Protein AF-A0A533WKZ3-F1 (afdb_monomer_lite)

pLDDT: mean 87.47, std 14.26, range [36.34, 97.88]

Secondary structure (DSSP, 8-state):
------TTPPPTHHHHTTPPTTHHHHHHHHHHHHHHT-TTEEEEEETTEEEEEETTTTEEEEEEEEETTEEEEEE--SSSSPPEE-

Radius of gyration: 13.36 Å; chains: 1; bounding box: 31×30×33 Å

Structure (mmCIF, N/CA/C/O backbone):
data_AF-A0A533WKZ3-F1
#
_entry.id   AF-A0A533WKZ3-F1
#
loop_
_atom_site.group_PDB
_atom_site.id
_atom_site.type_symbol
_atom_site.label_atom_id
_atom_site.label_alt_id
_atom_site.label_comp_id
_atom_site.label_asym_id
_atom_site.label_entity_id
_atom_site.label_seq_id
_atom_site.pdbx_PDB_ins_code
_atom_site.Cartn_x
_atom_site.Cartn_y
_atom_site.Cartn_z
_atom_site.occupancy
_atom_site.B_iso_or_equiv
_atom_site.auth_seq_id
_atom_site.auth_comp_id
_atom_site.auth_asym_id
_atom_site.auth_atom_id
_atom_site.pdbx_PDB_model_num
ATOM 1 N N . MET A 1 1 ? 12.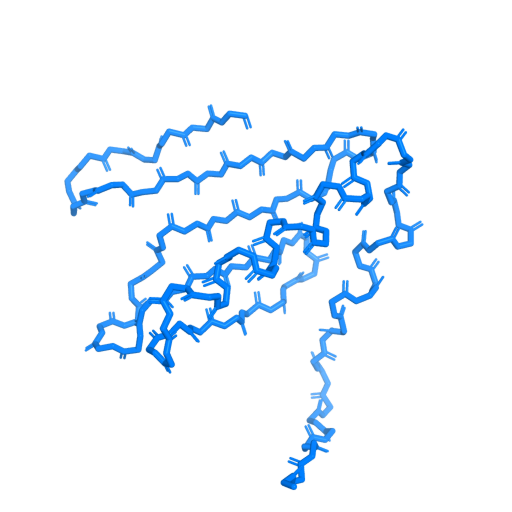696 -19.300 8.351 1.00 36.34 1 MET A N 1
ATOM 2 C CA . MET A 1 1 ? 13.501 -18.096 8.045 1.00 36.34 1 MET A CA 1
ATOM 3 C C . MET A 1 1 ? 13.163 -17.046 9.088 1.00 36.34 1 MET A C 1
ATOM 5 O O . MET A 1 1 ? 11.988 -16.840 9.355 1.00 36.34 1 MET A O 1
ATOM 9 N N . MET A 1 2 ? 14.176 -16.517 9.770 1.00 40.91 2 MET A N 1
ATOM 10 C CA . MET A 1 2 ? 14.037 -15.739 11.002 1.00 40.91 2 MET A CA 1
ATOM 11 C C . MET A 1 2 ? 13.378 -14.378 10.737 1.00 40.91 2 MET A C 1
ATOM 13 O O . MET A 1 2 ? 13.922 -13.559 10.001 1.00 40.91 2 MET A O 1
ATOM 17 N N . SER A 1 3 ? 12.215 -14.142 11.349 1.00 47.69 3 SER A N 1
ATOM 18 C CA . SER A 1 3 ? 11.619 -12.809 11.448 1.00 47.69 3 SER A CA 1
ATOM 19 C C . SER A 1 3 ? 12.456 -12.010 12.446 1.00 47.69 3 SER A C 1
ATOM 21 O O . SER A 1 3 ? 12.338 -12.186 13.657 1.00 47.69 3 SER A O 1
ATOM 23 N N . GLY A 1 4 ? 13.397 -11.215 11.938 1.00 43.94 4 GLY A N 1
ATOM 24 C CA . GLY A 1 4 ? 14.196 -10.315 12.757 1.00 43.94 4 GLY A CA 1
ATOM 25 C C . GLY A 1 4 ? 13.303 -9.220 13.328 1.00 43.94 4 GLY A C 1
ATOM 26 O O . GLY A 1 4 ? 12.900 -8.312 12.602 1.00 43.94 4 GLY A O 1
ATOM 27 N N . ASN A 1 5 ? 12.998 -9.308 14.622 1.00 46.06 5 ASN A N 1
ATOM 28 C CA . ASN A 1 5 ? 12.39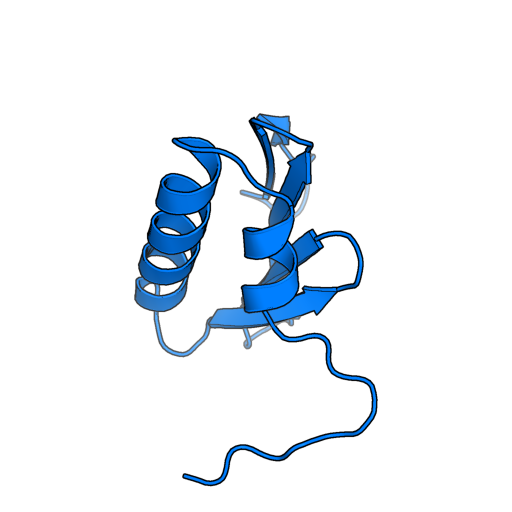3 -8.224 15.383 1.00 46.06 5 ASN A CA 1
ATOM 29 C C . ASN A 1 5 ? 13.428 -7.093 15.517 1.00 46.06 5 ASN A C 1
ATOM 31 O O . ASN A 1 5 ? 14.238 -7.083 16.441 1.00 46.06 5 ASN A O 1
ATOM 35 N N . GLN A 1 6 ? 13.462 -6.189 14.536 1.00 53.53 6 GLN A N 1
ATOM 36 C CA . GLN A 1 6 ? 14.253 -4.963 14.607 1.00 53.53 6 GLN A CA 1
ATOM 37 C C . GLN A 1 6 ? 13.475 -3.922 15.430 1.00 53.53 6 GLN A C 1
ATOM 39 O O . GLN A 1 6 ? 12.341 -3.597 15.059 1.00 53.53 6 GLN A O 1
ATOM 44 N N . PRO A 1 7 ? 14.042 -3.387 16.526 1.00 44.75 7 PRO A N 1
ATOM 45 C CA . PRO A 1 7 ? 13.386 -2.349 17.315 1.00 44.75 7 PRO A CA 1
ATOM 46 C C . PRO A 1 7 ? 13.125 -1.116 16.436 1.00 44.75 7 PRO A C 1
ATOM 48 O O . PRO A 1 7 ? 14.038 -0.600 15.796 1.00 44.75 7 PRO A O 1
ATOM 51 N N . GLY A 1 8 ? 11.863 -0.677 16.372 1.00 61.88 8 GLY A N 1
ATOM 52 C CA . GLY A 1 8 ? 11.418 0.472 15.570 1.00 61.88 8 GLY A CA 1
ATOM 53 C C . GLY A 1 8 ? 10.649 0.135 14.285 1.00 61.88 8 GLY A C 1
ATOM 54 O O . GLY A 1 8 ? 10.186 1.050 13.606 1.00 61.88 8 GLY A O 1
ATOM 55 N N . ARG A 1 9 ? 10.467 -1.149 13.942 1.00 73.56 9 ARG A N 1
ATOM 56 C CA . ARG A 1 9 ? 9.670 -1.548 12.772 1.00 73.56 9 ARG A CA 1
ATOM 57 C C . ARG A 1 9 ? 8.187 -1.658 13.135 1.00 73.56 9 ARG A C 1
ATOM 59 O O . ARG A 1 9 ? 7.809 -2.468 13.975 1.00 73.56 9 ARG A O 1
ATOM 66 N N . ILE A 1 10 ? 7.352 -0.847 12.490 1.00 85.69 10 ILE A N 1
ATOM 67 C CA . ILE A 1 10 ? 5.897 -0.867 12.677 1.00 85.69 10 ILE A CA 1
ATOM 68 C C . ILE A 1 10 ? 5.319 -2.082 11.928 1.00 85.69 10 ILE A C 1
ATOM 70 O O . ILE A 1 10 ? 5.638 -2.260 10.748 1.00 85.69 10 ILE A O 1
ATOM 74 N N . PRO A 1 11 ? 4.506 -2.936 12.577 1.00 92.31 11 PRO A N 1
ATOM 75 C CA . PRO A 1 11 ? 3.800 -4.021 11.902 1.00 92.31 11 PRO A CA 1
ATOM 76 C C . PRO A 1 11 ? 2.773 -3.489 10.899 1.00 92.31 11 PRO A C 1
ATOM 78 O O . PRO A 1 11 ? 2.143 -2.457 11.121 1.00 92.31 11 PRO A O 1
ATOM 81 N N . PHE A 1 12 ? 2.548 -4.221 9.808 1.00 93.38 12 PHE A N 1
ATOM 82 C CA . PHE A 1 12 ? 1.504 -3.869 8.837 1.00 93.38 12 PHE A CA 1
ATOM 83 C C . PHE A 1 12 ? 0.118 -3.835 9.496 1.00 93.38 12 PHE A C 1
ATOM 85 O O . PHE A 1 12 ? -0.719 -2.995 9.180 1.00 93.38 12 PHE A O 1
ATOM 92 N N . GLU A 1 13 ? -0.097 -4.740 10.444 1.00 93.56 13 GLU A N 1
ATOM 93 C CA . GLU A 1 13 ? -1.353 -4.963 11.145 1.00 93.56 13 GLU A CA 1
ATOM 94 C C . GLU A 1 13 ? -1.811 -3.710 11.913 1.00 93.56 13 GLU A C 1
ATOM 96 O O . GLU A 1 13 ? -3.009 -3.449 11.978 1.00 93.56 13 GLU A O 1
ATOM 101 N N . THR A 1 14 ? -0.879 -2.857 12.359 1.00 92.00 14 THR A N 1
ATOM 102 C CA . THR A 1 14 ? -1.181 -1.561 12.994 1.00 92.00 14 THR A CA 1
ATOM 103 C C . THR A 1 14 ? -1.979 -0.622 12.080 1.00 92.00 14 THR A C 1
ATOM 105 O O . THR A 1 14 ? -2.753 0.208 12.556 1.00 92.00 14 THR A O 1
ATOM 108 N N . HIS A 1 15 ? -1.836 -0.742 10.758 1.00 91.50 15 HIS A N 1
ATOM 109 C CA . HIS A 1 15 ? -2.646 0.030 9.812 1.00 91.50 15 HIS A CA 1
ATOM 110 C C . HIS A 1 15 ? -4.066 -0.519 9.663 1.00 91.50 15 HIS A C 1
ATOM 112 O O . HIS A 1 15 ? -4.977 0.251 9.370 1.00 91.50 15 HIS A O 1
ATOM 118 N N . LEU A 1 16 ? -4.275 -1.819 9.892 1.00 92.75 16 LEU A N 1
ATOM 119 C CA . LEU A 1 16 ? -5.595 -2.445 9.795 1.00 92.75 16 LEU A CA 1
ATOM 120 C C . LEU A 1 16 ? -6.498 -2.074 10.973 1.00 92.75 16 LEU A C 1
ATOM 122 O O . LEU A 1 16 ? -7.706 -1.982 10.796 1.00 92.75 16 LEU A O 1
ATOM 126 N N . GLU A 1 17 ? -5.924 -1.843 12.156 1.00 90.06 17 GLU A N 1
ATOM 127 C CA . GLU A 1 17 ? -6.666 -1.461 13.369 1.00 90.06 17 GLU A CA 1
ATOM 128 C C . GLU A 1 17 ? -7.441 -0.148 13.205 1.00 90.06 17 GLU A C 1
ATOM 130 O O . GLU A 1 17 ? -8.472 0.057 13.842 1.00 90.06 17 GLU A O 1
ATOM 135 N N . LYS A 1 18 ? -6.951 0.746 12.340 1.00 82.62 18 LYS A N 1
ATOM 136 C CA . LYS A 1 18 ? -7.548 2.065 12.093 1.00 82.62 18 LYS A CA 1
ATOM 137 C C . LYS A 1 18 ? -8.567 2.065 10.954 1.00 82.62 18 LYS A C 1
ATOM 139 O O . LYS A 1 18 ? -9.219 3.084 10.745 1.00 82.62 18 LYS A O 1
ATOM 144 N N . LEU A 1 19 ? -8.684 0.959 10.219 1.00 91.88 19 LEU A N 1
ATOM 145 C CA . LEU A 1 19 ? -9.530 0.850 9.037 1.00 91.88 19 LEU A CA 1
ATOM 146 C C . LEU A 1 19 ? -10.859 0.174 9.365 1.00 91.88 19 LEU A C 1
ATOM 148 O O . LEU A 1 19 ? -10.911 -0.851 10.045 1.00 91.88 19 LEU A O 1
ATOM 152 N N . LYS A 1 20 ? -11.938 0.724 8.810 1.00 92.44 20 LYS A N 1
ATOM 153 C CA . LYS A 1 20 ? -13.252 0.071 8.777 1.00 92.44 20 LYS A CA 1
ATOM 154 C C . LYS A 1 20 ? -13.401 -0.763 7.505 1.00 92.44 20 LYS A C 1
ATOM 156 O O . LYS A 1 20 ? -12.673 -0.578 6.530 1.00 92.44 20 LYS A O 1
ATOM 161 N N . GLU A 1 21 ? -14.350 -1.690 7.504 1.00 93.00 21 GLU A N 1
ATOM 162 C CA . GLU A 1 21 ? -14.735 -2.380 6.270 1.00 93.00 21 GLU A CA 1
ATOM 163 C C . GLU A 1 21 ? -15.480 -1.412 5.324 1.00 93.00 21 GLU A C 1
ATOM 165 O O . GLU A 1 21 ? -16.213 -0.548 5.814 1.00 93.00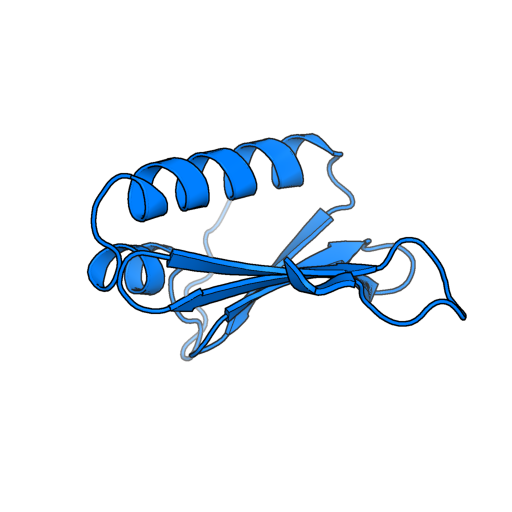 21 GLU A O 1
ATOM 170 N N . PRO A 1 22 ? -15.307 -1.525 3.989 1.00 93.38 22 PRO A N 1
ATOM 171 C CA . PRO A 1 22 ? -14.541 -2.556 3.272 1.00 93.38 22 PRO A CA 1
ATOM 172 C C . PRO A 1 22 ? -13.042 -2.240 3.104 1.00 93.38 22 PRO A C 1
ATOM 174 O O . PRO A 1 22 ? -12.292 -3.078 2.604 1.00 93.38 22 PRO A O 1
ATOM 177 N N . ALA A 1 23 ? -12.586 -1.046 3.502 1.00 94.88 23 ALA A N 1
ATOM 178 C CA . ALA A 1 23 ? -11.209 -0.594 3.280 1.00 94.88 23 ALA A CA 1
ATOM 179 C C . ALA A 1 23 ? -10.166 -1.516 3.923 1.00 94.88 23 ALA A C 1
ATOM 181 O O . ALA A 1 23 ? -9.106 -1.751 3.344 1.00 94.88 23 ALA A O 1
ATOM 182 N N . ARG A 1 24 ? -10.476 -2.093 5.087 1.00 95.00 24 ARG A N 1
ATOM 183 C CA . ARG A 1 24 ? -9.616 -3.079 5.749 1.00 95.00 24 ARG A CA 1
ATOM 184 C C . ARG A 1 24 ? -9.394 -4.330 4.889 1.00 95.00 24 ARG A C 1
ATOM 186 O O . ARG A 1 24 ? -8.242 -4.724 4.708 1.00 95.00 24 ARG A O 1
ATOM 193 N N . THR A 1 25 ? -10.454 -4.924 4.338 1.00 95.94 25 THR A N 1
ATOM 194 C CA . THR A 1 25 ? -10.337 -6.073 3.420 1.00 95.94 25 THR A CA 1
ATOM 195 C C . THR A 1 25 ? -9.549 -5.698 2.163 1.00 95.94 25 THR A C 1
ATOM 197 O O . THR A 1 25 ? -8.585 -6.378 1.812 1.00 95.94 25 THR A O 1
ATOM 200 N N . ILE A 1 26 ? -9.861 -4.548 1.559 1.00 96.31 26 ILE A N 1
ATOM 201 C CA . ILE A 1 26 ? -9.165 -4.053 0.361 1.00 96.31 26 ILE A CA 1
ATOM 202 C C . ILE A 1 26 ? -7.664 -3.856 0.629 1.00 96.31 26 ILE A C 1
ATOM 204 O O . ILE A 1 26 ? -6.837 -4.199 -0.213 1.00 96.31 26 ILE A O 1
ATOM 208 N N . MET A 1 27 ? -7.282 -3.354 1.807 1.00 96.25 27 MET A N 1
ATOM 209 C CA . MET A 1 27 ? -5.877 -3.166 2.186 1.00 96.25 27 MET A CA 1
ATOM 210 C C . MET A 1 27 ? -5.104 -4.494 2.212 1.00 96.25 27 MET A C 1
ATOM 212 O O . MET A 1 27 ? -3.952 -4.562 1.772 1.00 96.25 27 MET A O 1
ATOM 216 N N . VAL A 1 28 ? -5.732 -5.560 2.716 1.00 97.25 28 VAL A N 1
ATOM 217 C CA . VAL A 1 28 ? -5.144 -6.908 2.743 1.00 97.25 28 VAL A CA 1
ATOM 218 C C . VAL A 1 28 ? -5.018 -7.470 1.326 1.00 97.25 28 VAL A C 1
ATOM 220 O O . VAL A 1 28 ? -3.956 -7.984 0.964 1.00 97.25 28 VAL A O 1
ATOM 223 N N . ASP A 1 29 ? -6.053 -7.314 0.504 1.00 97.88 29 ASP A N 1
ATOM 224 C CA . ASP A 1 29 ? -6.053 -7.797 -0.878 1.00 97.88 29 ASP A CA 1
ATOM 225 C C . ASP A 1 29 ? -5.005 -7.079 -1.734 1.00 97.88 29 ASP A C 1
ATOM 227 O O . ASP A 1 29 ? -4.248 -7.729 -2.460 1.00 97.88 29 ASP A O 1
ATOM 231 N N . LEU A 1 30 ? -4.871 -5.757 -1.583 1.00 97.12 30 LEU A N 1
ATOM 232 C CA . LEU A 1 30 ? -3.824 -4.969 -2.236 1.00 97.12 30 LEU A CA 1
ATOM 233 C C . LEU A 1 30 ? -2.428 -5.450 -1.837 1.00 97.12 30 LEU A C 1
ATOM 235 O O . LEU A 1 30 ? -1.585 -5.654 -2.710 1.00 97.12 30 LEU A O 1
ATOM 239 N N . ARG A 1 31 ? -2.174 -5.692 -0.544 1.00 97.06 31 ARG A N 1
ATOM 240 C CA . ARG A 1 31 ? -0.886 -6.236 -0.075 1.00 97.06 31 ARG A CA 1
ATOM 241 C C . ARG A 1 31 ? -0.565 -7.572 -0.743 1.00 97.06 31 ARG A C 1
ATOM 243 O O . ARG A 1 31 ? 0.560 -7.771 -1.209 1.00 97.06 31 ARG A O 1
ATOM 250 N N . ASN A 1 32 ? -1.537 -8.481 -0.789 1.00 97.56 32 ASN A N 1
ATOM 251 C CA . ASN A 1 32 ? -1.369 -9.808 -1.380 1.00 97.56 32 ASN A CA 1
ATOM 252 C C . ASN A 1 32 ? -1.119 -9.721 -2.888 1.00 97.56 32 ASN A C 1
ATOM 254 O O . ASN A 1 32 ? -0.170 -10.327 -3.392 1.00 97.56 32 ASN A O 1
ATOM 258 N N . PHE A 1 33 ? -1.909 -8.909 -3.592 1.00 97.19 33 PHE A N 1
ATOM 259 C CA . PHE A 1 33 ? -1.720 -8.646 -5.014 1.00 97.19 33 PHE A CA 1
ATOM 260 C C . PHE A 1 33 ? -0.322 -8.085 -5.292 1.00 97.19 33 PHE A C 1
ATOM 262 O O . PHE A 1 33 ? 0.414 -8.633 -6.110 1.00 97.19 33 PHE A O 1
ATOM 269 N N . VAL A 1 34 ? 0.097 -7.047 -4.568 1.00 96.19 34 VAL A N 1
ATOM 270 C CA . VAL A 1 34 ? 1.395 -6.399 -4.785 1.00 96.19 34 VAL A CA 1
ATOM 271 C C . VAL A 1 34 ? 2.560 -7.357 -4.522 1.00 96.19 34 VAL A C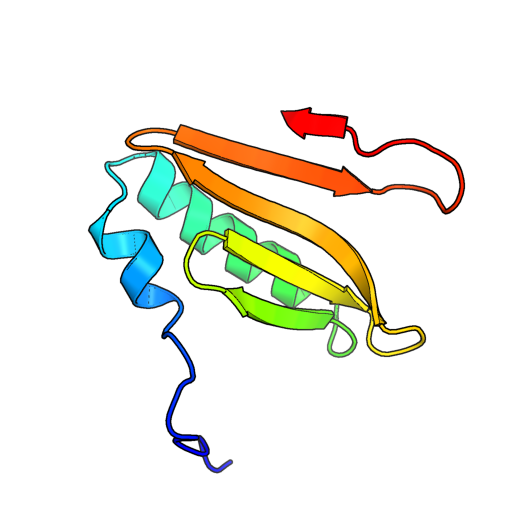 1
ATOM 273 O O . VAL A 1 34 ? 3.512 -7.387 -5.303 1.00 96.19 34 VAL A O 1
ATOM 276 N N . LYS A 1 35 ? 2.477 -8.200 -3.484 1.00 94.19 35 LYS A N 1
ATOM 277 C CA . LYS A 1 35 ? 3.477 -9.250 -3.213 1.00 94.19 35 LYS A CA 1
ATOM 278 C C . LYS A 1 35 ? 3.513 -10.336 -4.292 1.00 94.19 35 LYS A C 1
ATOM 280 O O . LYS A 1 35 ? 4.577 -10.899 -4.542 1.00 94.19 35 LYS A O 1
ATOM 285 N N . SER A 1 36 ? 2.394 -10.595 -4.972 1.00 96.38 36 SER A N 1
ATOM 286 C CA . SER A 1 36 ? 2.336 -11.543 -6.094 1.00 96.38 36 SER A CA 1
ATOM 287 C C . SER A 1 36 ? 3.055 -11.050 -7.361 1.00 96.38 36 SER A C 1
ATOM 289 O O . SER A 1 36 ? 3.407 -11.864 -8.210 1.00 96.38 36 SER A O 1
ATOM 291 N N . LEU A 1 37 ? 3.380 -9.750 -7.468 1.00 93.00 37 LEU A N 1
ATOM 292 C CA . LEU A 1 37 ? 4.115 -9.171 -8.610 1.00 93.00 37 LEU A CA 1
ATOM 293 C C . LEU A 1 37 ? 5.590 -9.622 -8.710 1.00 93.00 37 LEU A C 1
ATOM 295 O O . LEU A 1 37 ? 6.320 -9.149 -9.589 1.00 93.00 37 LEU A O 1
ATOM 299 N N . GLY A 1 38 ? 6.048 -10.485 -7.799 1.00 91.00 38 GLY A N 1
ATOM 300 C CA . GLY A 1 38 ? 7.336 -11.175 -7.841 1.00 91.00 38 GLY A CA 1
ATOM 301 C C . GLY A 1 38 ? 8.223 -10.913 -6.622 1.00 91.00 38 GLY A C 1
ATOM 302 O O . GLY A 1 38 ? 8.063 -9.930 -5.902 1.00 91.00 38 GLY A O 1
ATOM 303 N N . GLY A 1 39 ? 9.234 -11.767 -6.428 1.00 90.75 39 GLY A N 1
ATOM 304 C CA . GLY A 1 39 ? 10.181 -11.678 -5.302 1.00 90.75 39 GLY A CA 1
ATOM 305 C C . GLY A 1 39 ? 11.082 -10.434 -5.299 1.00 90.75 39 GLY A C 1
ATOM 306 O O . GLY A 1 39 ? 11.864 -10.238 -4.377 1.00 90.75 39 GLY A O 1
ATOM 307 N N . ASN A 1 40 ? 10.977 -9.579 -6.319 1.00 92.50 40 ASN A N 1
ATOM 308 C CA . ASN A 1 40 ? 11.667 -8.296 -6.405 1.00 92.50 40 ASN A CA 1
ATOM 309 C C . ASN A 1 40 ? 10.841 -7.125 -5.846 1.00 92.50 40 ASN A C 1
ATOM 311 O O . ASN A 1 40 ? 11.170 -5.973 -6.128 1.00 92.50 40 ASN A O 1
ATOM 315 N N . VAL A 1 41 ? 9.763 -7.390 -5.106 1.00 95.25 41 VAL A N 1
ATOM 316 C CA . VAL A 1 41 ? 8.948 -6.373 -4.432 1.00 95.25 41 VAL A CA 1
ATOM 317 C C . VAL A 1 41 ? 9.396 -6.217 -2.981 1.00 95.25 41 VAL A C 1
ATOM 319 O O . VAL A 1 41 ? 9.451 -7.181 -2.223 1.00 95.25 41 VAL A O 1
ATOM 322 N N . LEU A 1 42 ? 9.690 -4.980 -2.597 1.00 94.38 42 LEU A N 1
ATOM 323 C CA . LEU A 1 42 ? 9.960 -4.568 -1.226 1.00 94.38 42 LEU A CA 1
ATOM 324 C C . LEU A 1 42 ? 8.697 -3.966 -0.615 1.00 94.38 42 LEU A C 1
ATOM 326 O O . LEU A 1 42 ? 8.050 -3.137 -1.251 1.00 94.38 42 LEU A O 1
ATOM 330 N N . GLU A 1 43 ? 8.385 -4.367 0.616 1.00 94.94 43 GLU A N 1
ATOM 331 C CA . GLU A 1 43 ? 7.334 -3.787 1.458 1.00 94.94 43 GLU A CA 1
ATOM 332 C C . GLU A 1 43 ? 7.980 -3.004 2.603 1.00 94.94 43 GLU A C 1
ATOM 334 O O . GLU A 1 43 ? 8.714 -3.570 3.421 1.00 94.94 43 GLU A O 1
ATOM 339 N N . GLU A 1 44 ? 7.677 -1.713 2.676 1.00 94.06 44 GLU A N 1
ATOM 340 C CA . GLU A 1 44 ? 8.130 -0.820 3.735 1.00 94.06 44 GLU A CA 1
ATOM 341 C C . GLU A 1 44 ? 6.916 -0.231 4.463 1.00 94.06 44 GLU A C 1
ATOM 343 O O . GLU A 1 44 ? 6.141 0.541 3.901 1.00 94.06 44 GLU A O 1
ATOM 348 N N . VAL A 1 45 ? 6.743 -0.604 5.731 1.00 94.75 45 VAL A N 1
ATOM 349 C CA . VAL A 1 45 ? 5.666 -0.096 6.590 1.00 94.75 45 VAL A CA 1
ATOM 350 C C . VAL A 1 45 ? 6.172 1.141 7.330 1.00 94.75 45 VAL A C 1
ATOM 352 O O . VAL A 1 45 ? 7.136 1.058 8.093 1.00 94.75 45 VAL A O 1
ATOM 355 N N . ARG A 1 46 ? 5.538 2.291 7.090 1.00 92.62 46 ARG A N 1
ATOM 356 C CA . ARG A 1 46 ? 5.846 3.589 7.711 1.00 92.62 46 ARG A CA 1
ATOM 357 C C . ARG A 1 46 ? 4.691 4.010 8.623 1.00 92.62 46 ARG A C 1
ATOM 359 O O . ARG A 1 46 ? 3.572 3.583 8.387 1.00 92.62 46 ARG A O 1
ATOM 366 N N . PRO A 1 47 ? 4.886 4.927 9.590 1.00 91.44 47 PRO A N 1
ATOM 367 C CA . PRO A 1 47 ? 3.844 5.278 10.565 1.00 91.44 47 PRO A CA 1
ATOM 368 C C . PRO A 1 47 ? 2.467 5.665 9.995 1.00 91.44 47 PRO A C 1
ATOM 370 O O . PRO A 1 47 ? 1.452 5.438 10.649 1.00 91.44 47 PRO A O 1
ATOM 373 N N . HIS A 1 48 ? 2.423 6.237 8.789 1.00 91.25 48 HIS A N 1
ATOM 374 C CA . HIS A 1 48 ? 1.203 6.731 8.142 1.00 91.25 48 HIS A CA 1
ATOM 375 C C . HIS A 1 48 ? 0.858 6.010 6.831 1.00 91.25 48 HIS A C 1
ATOM 377 O O . HIS A 1 48 ? -0.216 6.235 6.296 1.00 91.25 48 HIS A O 1
ATOM 383 N N . ARG A 1 49 ? 1.737 5.159 6.287 1.00 94.62 49 ARG A N 1
ATOM 384 C CA . ARG A 1 49 ? 1.521 4.544 4.969 1.00 94.62 49 ARG A CA 1
ATOM 385 C C . ARG A 1 49 ? 2.338 3.280 4.770 1.00 94.62 49 ARG A C 1
ATOM 387 O O . ARG A 1 49 ? 3.376 3.095 5.402 1.00 94.62 49 ARG A O 1
ATOM 394 N N . VAL A 1 50 ? 1.927 2.467 3.809 1.00 96.06 50 VAL A N 1
ATOM 395 C CA . VAL A 1 50 ? 2.704 1.327 3.319 1.00 96.06 50 VAL A CA 1
ATOM 396 C C . VAL A 1 50 ? 3.248 1.661 1.938 1.00 96.06 50 VAL A C 1
ATOM 398 O O . VAL A 1 50 ? 2.509 2.097 1.059 1.00 96.06 50 VAL A O 1
ATOM 401 N N . VAL A 1 51 ? 4.551 1.478 1.756 1.00 96.12 51 VAL A N 1
ATOM 402 C CA . VAL A 1 51 ? 5.275 1.816 0.530 1.00 96.12 51 VAL A CA 1
ATOM 403 C C . VAL A 1 51 ? 5.780 0.540 -0.124 1.00 96.12 51 VAL A C 1
ATOM 405 O O . VAL A 1 51 ? 6.394 -0.303 0.533 1.00 96.12 51 VAL A O 1
ATOM 408 N N . TYR A 1 52 ? 5.568 0.421 -1.431 1.00 96.38 52 TYR A N 1
ATOM 409 C CA . TYR A 1 52 ? 6.075 -0.683 -2.233 1.00 96.38 52 T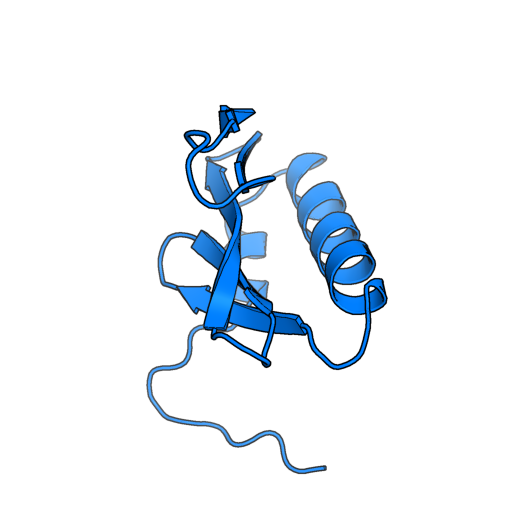YR A CA 1
ATOM 410 C C . TYR A 1 52 ? 7.058 -0.204 -3.291 1.00 96.38 52 TYR A C 1
ATOM 412 O O . TYR A 1 52 ? 6.793 0.739 -4.045 1.00 96.38 52 TYR A O 1
ATOM 420 N N . ALA A 1 53 ? 8.193 -0.896 -3.367 1.00 95.12 53 ALA A N 1
ATOM 421 C CA . ALA A 1 53 ? 9.275 -0.590 -4.293 1.00 95.12 53 ALA A CA 1
ATOM 422 C C . ALA A 1 53 ? 9.808 -1.845 -4.994 1.00 95.12 53 ALA A C 1
ATOM 424 O O . ALA A 1 53 ? 9.601 -2.964 -4.530 1.00 95.12 53 ALA A O 1
ATOM 425 N N . LYS A 1 54 ? 10.513 -1.676 -6.117 1.00 91.81 54 LYS A N 1
ATOM 426 C CA . LYS A 1 54 ? 11.266 -2.768 -6.758 1.00 91.81 54 LYS A CA 1
ATOM 427 C C . LYS A 1 54 ? 12.703 -2.829 -6.228 1.00 91.81 54 LYS A C 1
ATOM 429 O O . LYS A 1 54 ? 13.358 -1.797 -6.141 1.00 91.81 54 LYS A O 1
ATOM 434 N N . THR A 1 55 ? 13.219 -4.026 -5.940 1.00 85.38 55 THR A N 1
ATOM 435 C CA . THR A 1 55 ? 14.576 -4.243 -5.390 1.00 85.38 55 THR A CA 1
ATOM 436 C C . THR A 1 55 ? 15.699 -3.755 -6.304 1.00 85.38 55 THR A C 1
ATOM 438 O O . THR A 1 55 ? 16.710 -3.275 -5.810 1.00 85.38 55 THR A O 1
ATOM 441 N N . MET A 1 56 ? 15.534 -3.844 -7.630 1.00 76.56 56 MET A N 1
ATOM 442 C CA . MET A 1 56 ? 16.611 -3.547 -8.591 1.00 76.56 56 MET A CA 1
ATOM 443 C C . MET A 1 56 ? 17.099 -2.094 -8.549 1.00 76.56 56 MET A C 1
ATOM 445 O O . MET A 1 56 ? 18.244 -1.817 -8.882 1.00 76.56 56 MET A O 1
ATOM 449 N N . ASN A 1 57 ? 16.226 -1.156 -8.190 1.00 79.50 57 ASN A N 1
ATOM 450 C CA . ASN A 1 57 ? 16.530 0.276 -8.180 1.00 79.50 57 ASN A CA 1
ATOM 451 C C . ASN A 1 57 ? 15.854 1.018 -7.022 1.00 79.50 57 ASN A C 1
ATOM 453 O O . ASN A 1 57 ? 15.719 2.238 -7.088 1.00 79.50 57 ASN A O 1
ATOM 457 N N . PHE A 1 58 ? 15.373 0.281 -6.015 1.00 79.25 58 PHE A N 1
ATOM 458 C CA . PHE A 1 58 ? 14.601 0.795 -4.877 1.00 79.25 58 PHE A CA 1
ATOM 459 C C . PHE A 1 58 ? 13.481 1.757 -5.286 1.00 79.25 58 PHE A C 1
ATOM 461 O O . PHE A 1 58 ? 13.129 2.690 -4.568 1.00 79.25 58 PHE A O 1
ATOM 468 N N . ARG A 1 59 ? 12.911 1.549 -6.478 1.00 86.00 59 ARG A N 1
ATOM 469 C CA . ARG A 1 59 ? 11.955 2.489 -7.048 1.00 86.00 59 ARG A CA 1
ATO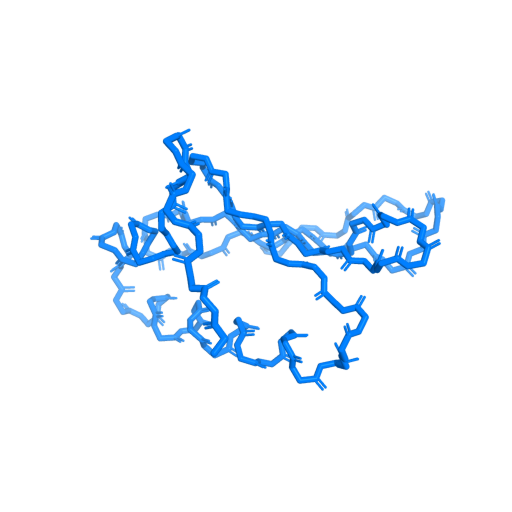M 470 C C . ARG A 1 59 ? 10.574 2.211 -6.500 1.00 86.00 59 ARG A C 1
ATOM 472 O O . ARG A 1 59 ? 9.974 1.189 -6.839 1.00 86.00 59 ARG A O 1
ATOM 479 N N . THR A 1 60 ? 10.071 3.151 -5.712 1.00 92.94 60 THR A N 1
ATOM 480 C CA . THR A 1 60 ? 8.682 3.170 -5.266 1.00 92.94 60 THR A CA 1
ATOM 481 C C . THR A 1 60 ? 7.743 3.230 -6.464 1.00 92.94 60 THR A C 1
ATOM 483 O O . THR A 1 60 ? 7.912 4.064 -7.358 1.00 92.94 60 THR A O 1
ATOM 486 N N . PHE A 1 61 ? 6.745 2.353 -6.474 1.00 94.75 61 PHE A N 1
ATOM 487 C CA . PHE A 1 61 ? 5.696 2.334 -7.494 1.00 94.75 61 PHE A CA 1
ATOM 488 C C . PHE A 1 61 ? 4.289 2.474 -6.908 1.00 94.75 61 PHE A C 1
ATOM 490 O O . PHE A 1 61 ? 3.377 2.852 -7.638 1.00 94.75 61 PHE A O 1
ATOM 497 N N . LEU A 1 62 ? 4.120 2.229 -5.607 1.00 96.62 62 LEU A N 1
ATOM 498 C CA . LEU A 1 62 ? 2.844 2.350 -4.914 1.00 96.62 62 LEU A CA 1
ATOM 499 C C . LEU A 1 62 ? 3.074 2.827 -3.477 1.00 96.62 62 LEU A C 1
ATOM 501 O O . LEU A 1 62 ? 3.878 2.240 -2.758 1.00 96.62 62 LEU A O 1
ATOM 505 N N . ASP A 1 63 ? 2.357 3.868 -3.071 1.00 96.62 63 ASP A N 1
ATOM 506 C CA . ASP A 1 63 ? 2.114 4.192 -1.664 1.00 96.62 63 ASP A CA 1
ATOM 507 C C . ASP A 1 63 ? 0.628 3.957 -1.366 1.00 96.62 63 ASP A C 1
ATOM 509 O O . ASP A 1 63 ? -0.219 4.292 -2.197 1.00 96.62 63 ASP A O 1
ATOM 513 N N . ILE A 1 64 ? 0.320 3.411 -0.190 1.00 97.06 64 ILE A N 1
ATOM 514 C CA . ILE A 1 64 ? -1.049 3.253 0.309 1.00 97.06 64 ILE A CA 1
ATOM 515 C C . ILE A 1 64 ? -1.146 3.899 1.687 1.00 97.06 64 ILE A C 1
ATOM 517 O O . ILE A 1 64 ? -0.460 3.476 2.622 1.00 97.06 64 ILE A O 1
ATOM 521 N N . GLU A 1 65 ? -1.998 4.907 1.816 1.00 95.56 65 GLU A N 1
ATOM 522 C CA . GLU A 1 65 ? -2.263 5.613 3.067 1.00 95.56 65 GLU A CA 1
ATOM 523 C C . GLU A 1 65 ? -3.661 5.252 3.599 1.00 95.56 65 GLU A C 1
ATOM 525 O O . GLU A 1 65 ? -4.657 5.475 2.907 1.00 95.56 65 GLU A O 1
ATOM 530 N N . PRO A 1 66 ? -3.764 4.676 4.811 1.00 92.56 66 PRO A N 1
ATOM 531 C CA . PRO A 1 66 ? -5.041 4.489 5.493 1.00 92.56 66 PRO A CA 1
ATOM 532 C C . PRO A 1 66 ? -5.658 5.838 5.886 1.00 92.56 66 PRO A C 1
ATOM 534 O O . PRO A 1 66 ? -5.066 6.580 6.669 1.00 92.56 66 PRO A O 1
ATOM 537 N N . ALA A 1 67 ? -6.870 6.123 5.410 1.00 89.88 67 ALA A N 1
ATOM 538 C CA . ALA A 1 67 ? -7.582 7.377 5.649 1.00 89.88 67 ALA A CA 1
ATOM 539 C C . ALA A 1 67 ? -8.996 7.103 6.192 1.00 89.88 67 ALA A C 1
ATOM 541 O O . ALA A 1 67 ? -10.005 7.276 5.510 1.00 89.88 67 ALA A O 1
ATOM 542 N N . GLY A 1 68 ? -9.067 6.639 7.444 1.00 83.81 68 GLY A N 1
ATOM 543 C CA . GLY A 1 68 ? -10.330 6.347 8.126 1.00 83.81 68 GLY A CA 1
ATOM 544 C C . GLY A 1 68 ? -11.060 5.138 7.535 1.00 83.81 68 GLY A C 1
ATOM 545 O O . GLY A 1 68 ? -10.705 3.996 7.813 1.00 83.81 68 GLY A O 1
ATOM 546 N N . ASP A 1 69 ? -12.110 5.384 6.758 1.00 89.06 69 ASP A N 1
ATOM 547 C CA . ASP A 1 69 ? -12.899 4.372 6.043 1.00 89.06 69 ASP A CA 1
ATOM 548 C C . ASP A 1 69 ? -12.488 4.208 4.570 1.00 89.06 69 ASP A C 1
ATOM 550 O O . ASP A 1 69 ? -13.121 3.454 3.831 1.00 89.06 69 ASP A O 1
ATOM 554 N N . SER A 1 70 ? -11.410 4.873 4.153 1.00 92.38 70 SER A N 1
ATOM 555 C CA . SER A 1 70 ? -10.887 4.838 2.790 1.00 92.38 70 SER A CA 1
ATOM 556 C C . SER A 1 70 ? -9.383 4.552 2.755 1.00 92.38 70 SER A C 1
ATOM 558 O O . SER A 1 70 ? -8.686 4.576 3.775 1.00 92.38 70 SER A O 1
ATOM 560 N N . LEU A 1 71 ? -8.884 4.255 1.557 1.00 95.94 71 LEU A N 1
ATOM 561 C CA . LEU A 1 71 ? -7.462 4.149 1.256 1.00 95.94 71 LEU A CA 1
ATOM 562 C C . LEU A 1 71 ? -7.134 5.192 0.198 1.00 95.94 71 LEU A C 1
ATOM 564 O O . LEU A 1 71 ? -7.838 5.268 -0.804 1.00 95.94 71 LEU A O 1
ATOM 568 N N . VAL A 1 72 ? -6.053 5.937 0.399 1.00 96.50 72 VAL A N 1
ATOM 569 C CA . VAL A 1 72 ? -5.501 6.827 -0.624 1.00 96.50 72 VAL A CA 1
ATOM 570 C C . VAL A 1 72 ? -4.341 6.107 -1.297 1.00 96.50 72 VAL A C 1
ATOM 572 O O . VAL A 1 72 ? -3.369 5.726 -0.635 1.00 96.50 72 VAL A O 1
ATOM 575 N N . LEU A 1 73 ? -4.433 5.899 -2.610 1.00 96.69 73 LEU A N 1
ATOM 576 C CA . LEU A 1 73 ? -3.421 5.178 -3.379 1.00 96.69 73 LEU A CA 1
ATOM 577 C C . LEU A 1 73 ? -2.633 6.164 -4.227 1.00 96.69 73 LEU A C 1
ATOM 579 O O . LEU A 1 73 ? -3.210 6.868 -5.040 1.00 96.69 73 LEU A O 1
ATOM 583 N N . SER A 1 74 ? -1.306 6.174 -4.112 1.00 96.75 74 SER A N 1
ATOM 584 C CA . SER A 1 74 ? -0.442 6.939 -5.022 1.00 96.75 74 SER A CA 1
ATOM 585 C C . SER A 1 74 ? 0.384 6.000 -5.893 1.00 96.75 74 SER A C 1
ATOM 587 O O . SER A 1 74 ? 1.326 5.356 -5.422 1.00 96.75 74 SER A O 1
ATOM 589 N N . ILE A 1 75 ? 0.045 5.932 -7.181 1.00 95.25 75 ILE A N 1
ATOM 590 C CA . ILE A 1 75 ? 0.612 4.987 -8.150 1.00 95.25 75 ILE A CA 1
ATOM 591 C C . ILE A 1 75 ? 1.585 5.708 -9.082 1.00 95.25 75 ILE A C 1
ATOM 593 O O . ILE A 1 75 ? 1.268 6.749 -9.654 1.00 95.25 75 ILE A O 1
ATOM 597 N N . ARG A 1 76 ? 2.772 5.130 -9.286 1.00 93.56 76 ARG A N 1
ATOM 598 C CA . ARG A 1 76 ? 3.796 5.654 -10.204 1.00 93.56 76 ARG A CA 1
ATOM 599 C C . ARG A 1 76 ? 4.039 4.671 -11.343 1.00 93.56 76 ARG A C 1
ATOM 601 O O . ARG A 1 76 ? 4.621 3.609 -11.141 1.00 93.56 76 ARG A O 1
ATOM 608 N N . THR A 1 77 ? 3.657 5.054 -12.557 1.00 87.44 77 THR A N 1
ATOM 609 C CA . THR A 1 77 ? 3.800 4.226 -13.771 1.00 87.44 77 THR A CA 1
ATOM 610 C C . THR A 1 77 ? 5.099 4.503 -14.541 1.00 87.44 77 THR A C 1
ATOM 612 O O . THR A 1 77 ? 5.596 3.647 -15.269 1.00 87.44 77 THR A O 1
ATOM 615 N N . GLY A 1 78 ? 5.721 5.669 -14.337 1.00 81.25 78 GLY A N 1
ATOM 616 C CA . GLY A 1 78 ? 6.880 6.149 -15.099 1.00 81.25 78 GLY A CA 1
ATOM 617 C C . GLY A 1 78 ? 7.924 6.860 -14.233 1.00 81.25 78 GLY A C 1
ATOM 618 O O . GLY A 1 78 ? 7.741 7.010 -13.025 1.00 81.25 78 GLY A O 1
ATOM 619 N N . ARG A 1 79 ? 9.084 7.189 -14.818 1.00 72.81 79 ARG A N 1
ATOM 620 C CA . ARG A 1 79 ? 10.143 7.949 -14.118 1.00 72.81 79 ARG A CA 1
ATOM 621 C C . ARG A 1 79 ? 9.844 9.447 -14.076 1.00 72.81 79 ARG A C 1
ATOM 623 O O . ARG A 1 79 ? 10.296 10.126 -13.170 1.00 72.81 79 ARG A O 1
ATOM 630 N N . VAL A 1 80 ? 9.126 9.925 -15.088 1.00 81.81 80 VAL A N 1
ATOM 631 C CA . VAL A 1 80 ? 8.871 11.350 -15.329 1.00 81.81 80 VAL A CA 1
ATOM 632 C C . VAL A 1 80 ? 7.425 11.715 -15.008 1.00 81.81 80 VAL A C 1
ATOM 634 O O . VAL A 1 80 ? 7.156 12.825 -14.567 1.00 81.81 80 VAL A O 1
ATOM 637 N N . ALA A 1 81 ? 6.496 10.777 -15.214 1.00 84.06 81 ALA A N 1
ATOM 638 C CA . ALA A 1 81 ? 5.088 11.017 -14.943 1.00 84.06 81 ALA A CA 1
ATOM 639 C C . ALA A 1 81 ? 4.864 11.235 -13.435 1.00 84.06 81 ALA A C 1
ATOM 641 O O . ALA A 1 81 ? 5.398 10.454 -12.633 1.00 84.06 81 ALA A O 1
ATOM 642 N N . PRO A 1 82 ? 4.082 12.258 -13.046 1.00 85.69 82 PRO A N 1
ATOM 643 C CA . PRO A 1 82 ? 3.699 12.442 -11.656 1.00 85.69 82 PRO A CA 1
ATOM 644 C C . PRO A 1 82 ? 2.887 11.231 -11.168 1.00 85.69 82 PRO A C 1
ATOM 646 O O . PRO A 1 82 ? 2.264 10.537 -11.980 1.00 85.69 82 PRO A O 1
ATOM 649 N N . PRO A 1 83 ? 2.888 10.948 -9.855 1.00 87.25 83 PRO A N 1
ATOM 650 C CA . PRO A 1 83 ? 2.015 9.929 -9.296 1.00 87.25 83 PRO A CA 1
ATOM 651 C C . PRO A 1 83 ? 0.549 10.255 -9.591 1.00 87.25 83 PRO A C 1
ATOM 653 O O . PRO A 1 83 ? 0.138 11.410 -9.493 1.00 87.25 83 PRO A O 1
ATOM 656 N N . VAL A 1 84 ? -0.232 9.231 -9.917 1.00 93.00 84 VAL A N 1
ATOM 657 C CA . VAL A 1 84 ? -1.693 9.330 -9.939 1.00 93.00 84 VAL A CA 1
ATOM 658 C C . VAL A 1 84 ? -2.185 8.967 -8.547 1.00 93.00 84 VAL A C 1
ATOM 660 O O . VAL A 1 84 ? -1.861 7.882 -8.057 1.00 93.00 84 VAL A O 1
ATOM 663 N N . THR A 1 85 ? -2.931 9.875 -7.923 1.00 91.06 85 THR A N 1
ATOM 664 C CA . THR A 1 85 ? -3.587 9.630 -6.638 1.00 91.06 85 THR A CA 1
ATOM 665 C C . THR A 1 85 ? -5.052 9.285 -6.876 1.00 91.06 85 THR A C 1
ATOM 667 O O . THR A 1 85 ? -5.741 10.028 -7.577 1.00 91.06 85 THR A O 1
ATOM 670 N N . LEU A 1 86 ? -5.487 8.151 -6.330 1.00 87.25 86 LEU A N 1
ATOM 671 C CA . LEU A 1 86 ? -6.856 7.637 -6.382 1.00 87.25 86 LEU A CA 1
ATOM 672 C C . LEU A 1 86 ? -7.425 7.511 -4.970 1.00 87.25 86 LEU A C 1
ATOM 674 O O . LEU A 1 86 ? -6.628 7.185 -4.053 1.00 87.25 86 LEU A O 1
#

Foldseek 3Di:
DDPDPDPPADDPVVLLVQEDPPASVVSVVVVVVQPVVDPQWDWGDDPFWIWIAGNVVRHTAWIWGRDRHHIWIFGDPDPPDGTDID

Sequence (86 aa):
MMSGNQPGRIPFETHLEKLKEPARTIMVDLRNFVKSLGGNVLEEVRPHRVVYAKTMNFRTFLDIEPAGDSLVLSIRTGRVAPPVTL